Protein AF-A0A8T2NCY7-F1 (afdb_monomer)

Foldseek 3Di:
DPPPVPPPPDDWFDKDWPDWDDDDDDDPVDDDDIDTDIDTVVRDDDDDDDPDDPPPDPPPDDPPPDD

Organism: NCBI:txid121402

Sequence (67 aa):
MQKEIYKTELIPMPARIVNISQDVSVNEGGTVNLFCLAVGRPEPSVTWKNFKCERKSSLLQQPLAVS

InterPro domains:
  IPR007110 Immunoglobulin-like domain [PS50835] (14-48)
  IPR013098 Immunoglobulin I-set [PF07679] (16-50)
  IPR013783 Immunoglobulin-like fold [G3DSA:2.60.40.10] (11-67)
  IPR036179 Immunoglobulin-like domain superfamily [SSF48726] (11-50)

Solvent-accessible surface area (backbone atoms only — not comparable to full-atom values): 5034 Å² total; per-residue (Å²): 141,77,82,67,84,76,64,74,79,70,79,73,38,74,72,42,80,79,48,62,62,72,94,77,91,74,59,90,96,57,88,84,89,80,55,76,44,66,46,34,42,71,77,61,87,88,80,90,77,85,83,74,70,91,68,70,70,88,86,72,81,79,82,80,83,76,130

Radius of gyration: 24.01 Å; Cα contacts (8 Å, |Δi|>4): 42; chains: 1; bounding box: 49×33×72 Å

Structure (mmCIF, N/CA/C/O backbone):
data_AF-A0A8T2NCY7-F1
#
_entry.id   AF-A0A8T2NCY7-F1
#
loop_
_atom_site.group_PDB
_atom_site.id
_atom_site.type_symbol
_atom_site.label_atom_id
_atom_site.label_alt_id
_atom_site.label_comp_id
_atom_site.label_asym_id
_atom_site.label_entity_id
_atom_site.label_seq_id
_atom_site.pdbx_PDB_ins_code
_atom_site.Cartn_x
_atom_site.Cartn_y
_atom_site.Cartn_z
_atom_site.occupancy
_atom_site.B_iso_or_equiv
_atom_site.auth_seq_id
_atom_site.auth_comp_id
_atom_site.auth_asym_id
_atom_site.auth_atom_id
_atom_site.pdbx_PDB_model_num
ATOM 1 N N . MET A 1 1 ? 27.446 -13.510 -32.985 1.00 53.75 1 MET A N 1
ATOM 2 C CA . MET A 1 1 ? 26.750 -12.298 -32.499 1.00 53.75 1 MET A CA 1
ATOM 3 C C . MET A 1 1 ? 25.244 -12.560 -32.521 1.00 53.75 1 MET A C 1
ATOM 5 O O . MET A 1 1 ? 24.507 -11.908 -33.238 1.00 53.75 1 MET A O 1
ATOM 9 N N . GLN A 1 2 ? 24.787 -13.570 -31.769 1.00 49.94 2 GLN A N 1
ATOM 10 C CA . GLN A 1 2 ? 23.419 -14.120 -31.861 1.00 49.94 2 GLN A CA 1
ATOM 11 C C . GLN A 1 2 ? 22.595 -13.882 -30.584 1.00 49.94 2 GLN A C 1
ATOM 13 O O . GLN A 1 2 ? 21.615 -14.572 -30.334 1.00 49.94 2 GLN A O 1
ATOM 18 N N . LYS A 1 3 ? 22.998 -12.912 -29.754 1.00 56.38 3 LYS A N 1
ATOM 19 C CA . LYS A 1 3 ? 22.352 -12.635 -28.460 1.00 56.38 3 LYS A CA 1
ATOM 20 C C . LYS A 1 3 ? 21.145 -11.697 -28.566 1.00 56.38 3 LYS A C 1
ATOM 22 O O . LYS A 1 3 ? 20.420 -11.503 -27.602 1.00 56.38 3 LYS A O 1
ATOM 27 N N . GLU A 1 4 ? 20.963 -11.077 -29.727 1.00 54.56 4 GLU A N 1
ATOM 28 C CA . GLU A 1 4 ? 20.037 -9.951 -29.890 1.00 54.56 4 GLU A CA 1
ATOM 29 C C . GLU A 1 4 ? 18.772 -10.334 -30.669 1.00 54.56 4 GLU A C 1
ATOM 31 O O . GLU A 1 4 ? 17.765 -9.647 -30.570 1.00 54.56 4 GLU A O 1
ATOM 36 N N . ILE A 1 5 ? 18.776 -11.484 -31.359 1.00 61.97 5 ILE A N 1
ATOM 37 C CA . ILE A 1 5 ? 17.638 -11.974 -32.161 1.00 61.97 5 ILE A CA 1
ATOM 38 C C . ILE A 1 5 ? 16.509 -12.538 -31.271 1.00 61.97 5 ILE A C 1
ATOM 40 O O . ILE A 1 5 ? 15.361 -12.582 -31.695 1.00 61.97 5 ILE A O 1
ATOM 44 N N . TYR A 1 6 ? 16.792 -12.921 -30.018 1.00 59.41 6 TYR A N 1
ATOM 45 C CA . TYR A 1 6 ? 15.777 -13.422 -29.074 1.00 59.41 6 TYR A CA 1
ATOM 46 C C . TYR A 1 6 ? 15.190 -12.348 -28.153 1.00 59.41 6 TYR A C 1
ATOM 48 O O . TYR A 1 6 ? 14.387 -12.670 -27.273 1.00 59.41 6 TYR A O 1
ATOM 56 N N . LYS A 1 7 ? 15.590 -11.080 -28.293 1.00 57.41 7 LYS A N 1
ATOM 57 C CA . LYS A 1 7 ? 15.065 -10.024 -27.430 1.00 57.41 7 LYS A CA 1
ATOM 58 C C . LYS A 1 7 ? 13.716 -9.562 -27.972 1.00 57.41 7 LYS A C 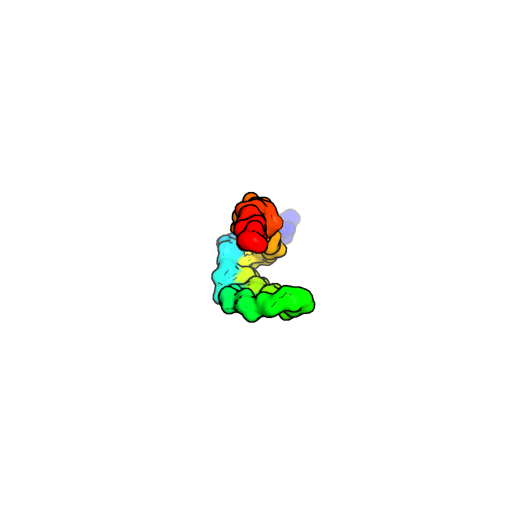1
ATOM 60 O O . LYS A 1 7 ? 13.598 -8.485 -28.540 1.00 57.41 7 LYS A O 1
ATOM 65 N N . THR A 1 8 ? 12.695 -10.399 -27.808 1.00 60.22 8 THR A N 1
ATOM 66 C CA . THR A 1 8 ? 11.304 -9.962 -27.910 1.00 60.22 8 THR A CA 1
ATOM 67 C C . THR A 1 8 ? 11.133 -8.851 -26.879 1.00 60.22 8 THR A C 1
ATOM 69 O O . THR A 1 8 ? 11.052 -9.131 -25.682 1.00 60.22 8 THR A O 1
ATOM 72 N N . GLU A 1 9 ? 11.155 -7.589 -27.307 1.00 62.91 9 GLU A N 1
ATOM 73 C CA . GLU A 1 9 ? 10.742 -6.480 -26.453 1.00 62.91 9 GLU A CA 1
ATOM 74 C C . GLU A 1 9 ? 9.265 -6.695 -26.133 1.00 62.91 9 GLU A C 1
ATOM 76 O O . GLU A 1 9 ? 8.366 -6.429 -26.928 1.00 62.91 9 GLU A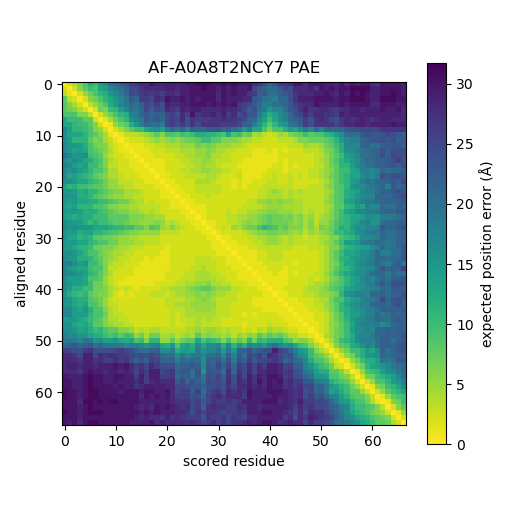 O 1
ATOM 81 N N . LEU A 1 10 ? 9.016 -7.286 -24.967 1.00 76.31 10 LEU A N 1
ATOM 82 C CA . LEU A 1 10 ? 7.683 -7.406 -24.413 1.00 76.31 10 LEU A CA 1
ATOM 83 C C . LEU A 1 10 ? 7.169 -5.984 -24.200 1.00 76.31 10 LEU A C 1
ATOM 85 O O . LEU A 1 10 ? 7.744 -5.247 -23.400 1.00 76.31 10 LEU A O 1
ATOM 89 N N . ILE A 1 11 ? 6.103 -5.612 -24.913 1.00 86.75 11 ILE A N 1
ATOM 90 C CA . ILE A 1 11 ? 5.444 -4.312 -24.752 1.00 86.75 11 ILE A CA 1
ATOM 91 C C . ILE A 1 11 ? 5.146 -4.118 -23.253 1.00 86.75 11 ILE A C 1
ATOM 93 O O . ILE A 1 11 ? 4.420 -4.944 -22.679 1.00 86.75 11 ILE A O 1
ATOM 97 N N . PRO A 1 12 ? 5.715 -3.084 -22.599 1.00 89.88 12 PRO A N 1
ATOM 98 C CA . PRO A 1 12 ? 5.494 -2.847 -21.182 1.00 89.88 12 PRO A CA 1
ATOM 99 C C . PRO A 1 12 ? 4.014 -2.629 -20.897 1.00 89.88 12 PRO A C 1
ATOM 101 O O . PRO A 1 12 ? 3.325 -1.904 -21.617 1.00 89.88 12 PRO A O 1
ATOM 104 N N . MET A 1 13 ? 3.530 -3.251 -19.827 1.00 92.62 13 MET A N 1
ATOM 105 C CA . MET A 1 13 ? 2.152 -3.090 -19.381 1.00 92.62 13 MET A CA 1
ATOM 106 C C . MET A 1 13 ? 2.167 -2.294 -18.078 1.00 92.62 13 MET A C 1
ATOM 108 O O . MET A 1 13 ? 2.793 -2.748 -17.116 1.00 92.62 13 MET A O 1
ATOM 112 N N . PRO A 1 14 ? 1.493 -1.134 -18.013 1.00 95.31 14 PRO A N 1
ATOM 113 C CA . PRO A 1 14 ? 1.468 -0.338 -16.796 1.00 95.31 14 PRO A CA 1
ATOM 114 C C . PRO A 1 14 ? 0.821 -1.118 -15.650 1.00 95.31 14 PRO A C 1
ATOM 116 O O . PRO A 1 14 ? -0.056 -1.959 -15.863 1.00 95.31 14 PRO A O 1
ATOM 119 N N . ALA A 1 15 ? 1.248 -0.810 -14.427 1.00 96.56 15 ALA A N 1
ATOM 120 C CA . ALA A 1 15 ? 0.660 -1.387 -13.232 1.00 96.56 15 ALA A CA 1
ATOM 121 C C . ALA A 1 15 ? -0.804 -0.944 -13.084 1.00 96.56 15 ALA A C 1
ATOM 123 O O . ALA A 1 15 ? -1.117 0.246 -13.161 1.00 96.56 15 ALA A O 1
ATOM 124 N N . ARG A 1 16 ? -1.699 -1.898 -12.834 1.00 97.12 16 ARG A N 1
ATOM 125 C CA . ARG A 1 16 ? -3.114 -1.649 -12.547 1.00 97.12 16 ARG A CA 1
ATOM 126 C C . ARG A 1 16 ? -3.584 -2.538 -11.407 1.00 97.12 16 ARG A C 1
ATOM 128 O O . ARG A 1 16 ? -3.366 -3.746 -11.442 1.00 97.12 16 ARG A O 1
ATOM 135 N N . ILE A 1 17 ? -4.290 -1.948 -10.447 1.00 97.12 17 ILE A N 1
ATOM 136 C CA . ILE A 1 17 ? -5.026 -2.690 -9.419 1.00 97.12 17 ILE A CA 1
ATOM 137 C C . ILE A 1 17 ? -6.282 -3.263 -10.077 1.00 97.12 17 ILE A C 1
ATOM 139 O O . ILE A 1 17 ? -7.077 -2.518 -10.647 1.00 97.12 17 ILE A O 1
ATOM 143 N N . VAL A 1 18 ? -6.432 -4.583 -10.043 1.00 97.69 18 VAL A N 1
ATOM 144 C CA . VAL A 1 18 ? -7.574 -5.289 -10.651 1.00 97.69 18 VAL A CA 1
ATOM 145 C C . VAL A 1 18 ? -8.592 -5.737 -9.614 1.00 97.69 18 VAL A C 1
ATOM 147 O O . VAL A 1 18 ? -9.773 -5.827 -9.927 1.00 97.69 18 VAL A O 1
ATOM 150 N N . ASN A 1 19 ? -8.148 -6.015 -8.390 1.00 97.00 19 ASN A N 1
ATOM 151 C CA . ASN A 1 19 ? -9.026 -6.372 -7.289 1.00 97.00 19 ASN A CA 1
ATOM 152 C C . ASN A 1 19 ? -8.365 -5.978 -5.968 1.00 97.00 19 ASN A C 1
ATOM 154 O O . ASN A 1 19 ? -7.160 -6.151 -5.802 1.00 97.00 19 ASN A O 1
ATOM 158 N N . ILE A 1 20 ? -9.137 -5.444 -5.037 1.00 96.38 20 ILE A N 1
ATOM 159 C CA . ILE 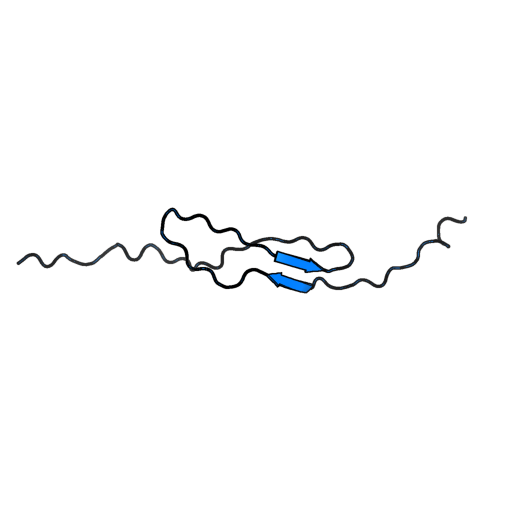A 1 20 ? -8.656 -5.007 -3.730 1.00 96.38 20 ILE A CA 1
ATOM 160 C C . ILE A 1 20 ? -9.778 -5.187 -2.715 1.00 96.38 20 ILE A C 1
ATOM 162 O O . ILE A 1 20 ? -10.957 -5.141 -3.074 1.00 96.38 20 ILE A O 1
ATOM 166 N N . SER A 1 21 ? -9.414 -5.399 -1.452 1.00 95.19 21 SER A N 1
ATOM 167 C CA . SER A 1 21 ? -10.380 -5.395 -0.357 1.00 95.19 21 SER A CA 1
ATOM 168 C C . SER A 1 21 ? -11.236 -4.129 -0.375 1.00 95.19 21 SER A C 1
ATOM 170 O O . SER A 1 21 ? -10.724 -3.024 -0.546 1.00 95.19 21 SER A O 1
ATOM 172 N N . GLN A 1 22 ? -12.540 -4.308 -0.171 1.00 93.00 22 GLN A N 1
ATOM 173 C CA . GLN A 1 22 ? -13.461 -3.209 0.098 1.00 93.00 22 GLN A CA 1
ATOM 174 C C . GLN A 1 22 ? -13.274 -2.686 1.526 1.00 93.00 22 GLN A C 1
ATOM 176 O O . GLN A 1 22 ? -12.499 -3.239 2.309 1.00 93.00 22 GLN A O 1
ATOM 181 N N . ASP A 1 23 ? -14.012 -1.636 1.869 1.00 90.94 23 ASP A N 1
ATOM 182 C CA . ASP A 1 23 ? -14.027 -1.100 3.223 1.00 90.94 23 ASP A CA 1
ATOM 183 C C . ASP A 1 23 ? -14.534 -2.153 4.215 1.00 90.94 23 ASP A C 1
ATOM 185 O O . ASP A 1 23 ? -15.608 -2.735 4.052 1.00 90.94 23 ASP A O 1
ATOM 189 N N . VAL A 1 24 ? -13.752 -2.387 5.269 1.00 89.31 24 VAL A N 1
ATOM 190 C CA . VAL A 1 24 ? -14.088 -3.323 6.345 1.00 89.31 2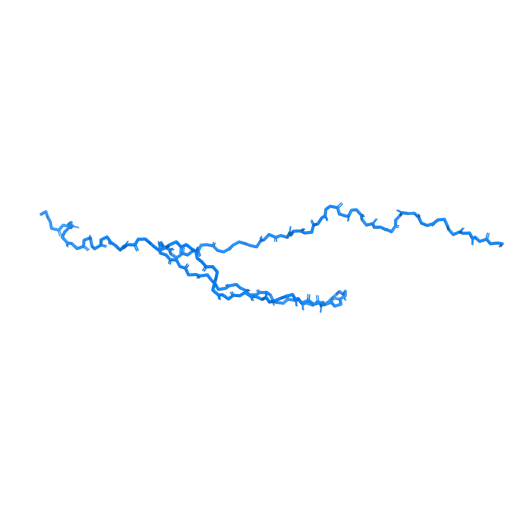4 VAL A CA 1
ATOM 191 C C . VAL A 1 24 ? -14.086 -2.574 7.671 1.00 89.31 24 VAL A C 1
ATOM 193 O O . VAL A 1 24 ? -13.119 -1.895 8.014 1.00 89.31 24 VAL A O 1
ATOM 196 N N . SER A 1 25 ? -15.168 -2.724 8.436 1.00 91.69 25 SER A N 1
ATOM 197 C CA . SER A 1 25 ? -15.248 -2.253 9.820 1.00 91.69 25 SER A CA 1
ATOM 198 C C . SER A 1 25 ? -14.939 -3.410 10.760 1.00 91.69 25 SER A C 1
ATOM 200 O O . SER A 1 25 ? -15.590 -4.450 10.703 1.00 91.69 25 SER A O 1
ATOM 202 N N . VAL A 1 26 ? -13.942 -3.228 11.622 1.00 91.56 26 VAL A N 1
ATOM 203 C CA . VAL A 1 26 ? -13.586 -4.188 12.671 1.00 91.56 26 VAL 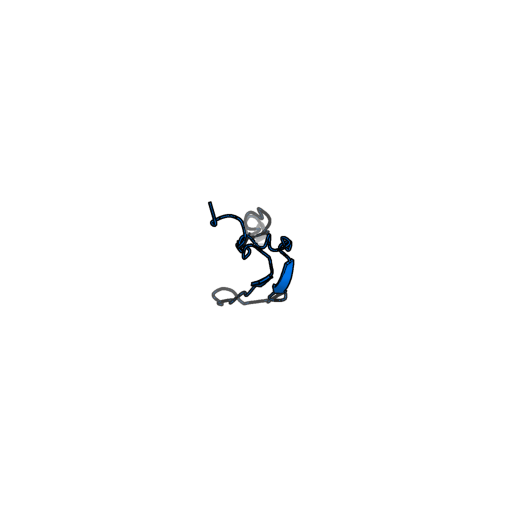A CA 1
ATOM 204 C C . VAL A 1 26 ? -13.629 -3.506 14.029 1.00 91.56 26 VAL A C 1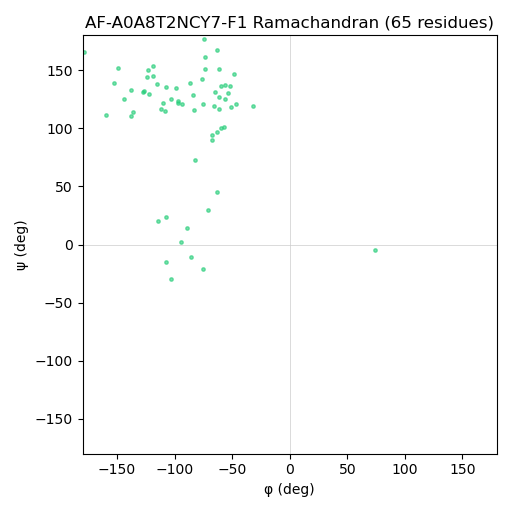
ATOM 206 O O . VAL A 1 26 ? -13.380 -2.305 14.141 1.00 91.56 26 VAL A O 1
ATOM 209 N N . ASN A 1 27 ? -13.941 -4.283 15.061 1.00 92.88 27 ASN A N 1
ATOM 210 C CA . ASN A 1 27 ? -13.926 -3.802 16.437 1.00 92.88 27 ASN A CA 1
ATOM 211 C C . ASN A 1 27 ? -12.488 -3.636 16.944 1.00 92.88 27 ASN A C 1
ATOM 213 O O . ASN A 1 27 ? -11.546 -4.217 16.399 1.00 92.88 27 ASN A O 1
ATOM 217 N N . GLU A 1 28 ? -12.326 -2.858 18.012 1.00 90.56 28 GLU A N 1
ATOM 218 C CA . GLU A 1 28 ? -11.043 -2.712 18.697 1.00 90.56 28 GLU A CA 1
ATOM 219 C C . GLU A 1 28 ? -10.496 -4.077 19.148 1.00 90.56 28 GLU A C 1
ATOM 221 O O . GLU A 1 28 ? -11.243 -4.942 19.605 1.00 90.56 28 GLU A O 1
ATOM 226 N N . GLY A 1 29 ? -9.191 -4.293 18.952 1.00 91.38 29 GLY A N 1
ATOM 227 C CA . GLY A 1 29 ? -8.539 -5.589 19.176 1.00 91.38 29 GLY A CA 1
ATOM 228 C C . GLY A 1 29 ? -8.840 -6.652 18.108 1.00 91.38 29 GLY A C 1
ATOM 229 O O . GLY A 1 29 ? -8.257 -7.734 18.142 1.00 91.38 29 GLY A O 1
ATOM 230 N N . GLY A 1 30 ? -9.712 -6.356 17.140 1.00 92.19 30 GLY A N 1
ATOM 231 C CA . GLY A 1 30 ? -10.002 -7.219 15.999 1.00 92.19 30 GLY A CA 1
ATOM 232 C C . GLY A 1 30 ? -8.869 -7.246 14.969 1.00 92.19 30 GLY A C 1
ATOM 233 O O . GLY A 1 30 ? -8.137 -6.273 14.789 1.00 92.19 30 GLY A O 1
ATOM 234 N N . THR A 1 31 ? -8.742 -8.366 14.254 1.00 91.50 31 THR A N 1
ATOM 235 C CA . THR A 1 31 ? -7.781 -8.521 13.149 1.00 91.50 31 THR A CA 1
ATOM 236 C C . THR A 1 31 ? -8.481 -8.320 11.810 1.00 91.50 31 THR A C 1
ATOM 238 O O . THR A 1 31 ? -9.546 -8.887 11.575 1.00 91.50 31 THR A O 1
ATOM 241 N N . VAL A 1 32 ? -7.863 -7.548 10.915 1.00 91.94 32 VAL A N 1
ATOM 242 C CA . VAL A 1 32 ? -8.310 -7.381 9.527 1.00 91.94 32 VAL A CA 1
ATOM 243 C C . VAL A 1 32 ? -7.257 -7.951 8.582 1.00 91.94 32 VAL A C 1
ATOM 245 O O . VAL A 1 32 ? -6.061 -7.748 8.785 1.00 91.94 32 VAL A O 1
ATOM 248 N N . ASN A 1 33 ? -7.700 -8.662 7.547 1.00 93.12 33 ASN A N 1
ATOM 249 C CA . ASN A 1 33 ? -6.841 -9.139 6.469 1.00 93.12 33 ASN A CA 1
ATOM 250 C C . ASN A 1 33 ? -7.215 -8.394 5.182 1.00 93.12 33 ASN A C 1
ATOM 252 O O . ASN A 1 33 ? -8.351 -8.491 4.720 1.00 93.12 33 ASN A O 1
ATOM 256 N N . LEU A 1 34 ? -6.271 -7.621 4.646 1.00 93.25 34 LEU A N 1
ATOM 257 C CA . LEU A 1 34 ? -6.444 -6.839 3.425 1.00 93.25 34 LEU A CA 1
ATOM 258 C C . LEU A 1 34 ? -5.643 -7.482 2.294 1.00 93.25 34 LEU A C 1
ATOM 260 O O . LEU A 1 34 ? -4.474 -7.823 2.470 1.00 93.25 34 LEU A O 1
ATOM 264 N N . PHE A 1 35 ? -6.252 -7.593 1.118 1.00 95.06 35 PHE A N 1
ATOM 265 C CA . PHE A 1 35 ? -5.603 -8.098 -0.085 1.00 95.06 35 PHE A CA 1
ATOM 266 C C . PHE A 1 35 ? -5.590 -7.029 -1.180 1.00 95.06 35 PHE A C 1
ATOM 268 O O . PHE A 1 35 ? -6.461 -6.160 -1.239 1.00 95.06 35 PHE A O 1
ATOM 275 N N . CYS A 1 36 ? -4.607 -7.119 -2.073 1.00 95.69 36 CYS A N 1
ATOM 276 C CA . CYS A 1 36 ? -4.506 -6.300 -3.274 1.00 95.69 36 CYS A CA 1
ATOM 277 C C . CYS A 1 36 ? -3.926 -7.154 -4.403 1.00 95.69 36 CYS A C 1
ATOM 279 O O . CYS A 1 36 ? -2.864 -7.756 -4.251 1.00 95.69 36 CYS A O 1
ATOM 281 N N . LEU A 1 37 ? -4.635 -7.208 -5.526 1.00 96.62 37 LEU A N 1
ATOM 282 C CA . LEU A 1 37 ? -4.214 -7.857 -6.756 1.00 96.62 37 LEU A CA 1
ATOM 283 C C . LEU A 1 37 ? -3.886 -6.772 -7.782 1.00 96.62 37 LEU A C 1
ATOM 285 O O . LEU A 1 37 ? -4.768 -6.029 -8.223 1.00 96.62 37 LEU A O 1
ATOM 289 N N . ALA A 1 38 ? -2.615 -6.701 -8.169 1.00 97.25 38 ALA A N 1
ATOM 290 C CA . ALA A 1 38 ? -2.111 -5.792 -9.189 1.00 97.25 38 ALA A CA 1
ATOM 291 C C . ALA A 1 38 ? -1.499 -6.578 -10.353 1.00 97.25 38 ALA A C 1
ATOM 293 O O . ALA A 1 38 ? -0.888 -7.624 -10.156 1.00 97.25 38 ALA A O 1
ATOM 294 N N . VAL A 1 39 ? -1.659 -6.067 -11.572 1.00 96.69 39 VAL A N 1
ATOM 295 C CA . VAL A 1 39 ? -1.094 -6.653 -12.796 1.00 96.69 39 VAL A CA 1
ATOM 296 C C . VAL A 1 39 ? -0.236 -5.620 -13.515 1.00 96.69 39 VAL A C 1
ATOM 298 O O . VAL A 1 39 ? -0.570 -4.439 -13.511 1.00 96.69 39 VAL A O 1
ATOM 301 N N . GLY A 1 40 ? 0.861 -6.048 -14.134 1.00 95.31 40 GLY A N 1
ATOM 302 C CA . GLY A 1 40 ? 1.810 -5.176 -14.832 1.00 95.31 40 GLY A CA 1
ATOM 303 C C . GLY A 1 40 ? 2.945 -5.982 -15.461 1.00 95.31 40 GLY A C 1
ATOM 304 O O . GLY A 1 40 ? 3.100 -7.169 -15.165 1.00 95.31 40 GLY A O 1
ATOM 305 N N . ARG A 1 41 ? 3.706 -5.356 -16.365 1.00 93.25 41 ARG A N 1
ATOM 306 C CA . ARG A 1 41 ? 4.956 -5.901 -16.918 1.00 93.25 41 ARG A CA 1
ATOM 307 C C . ARG A 1 41 ? 6.017 -4.791 -16.956 1.00 93.25 41 ARG A C 1
ATOM 309 O O . ARG A 1 41 ? 5.831 -3.852 -17.732 1.00 93.25 41 ARG A O 1
ATOM 316 N N . PRO A 1 42 ? 7.111 -4.891 -16.175 1.00 92.88 42 PRO A N 1
ATOM 317 C CA . PRO A 1 42 ? 7.437 -5.981 -15.246 1.00 92.88 42 PRO A CA 1
ATOM 318 C C . PRO A 1 42 ? 6.414 -6.104 -14.106 1.00 92.88 42 PRO A C 1
ATOM 320 O O . PRO A 1 42 ? 5.555 -5.241 -13.934 1.00 92.88 42 PRO A O 1
ATOM 323 N N . GLU A 1 43 ? 6.472 -7.215 -13.377 1.00 94.31 43 GLU A N 1
ATOM 324 C CA . GLU A 1 43 ? 5.548 -7.487 -12.277 1.00 94.31 43 GLU A CA 1
ATOM 325 C C . GLU A 1 43 ? 5.542 -6.326 -11.261 1.00 94.31 43 GLU A C 1
ATOM 327 O O . GLU A 1 43 ? 6.613 -5.839 -10.885 1.00 94.31 43 GLU A O 1
ATOM 332 N N . PRO A 1 44 ? 4.362 -5.816 -10.863 1.00 96.38 44 PRO A N 1
ATOM 333 C CA . PRO A 1 44 ? 4.276 -4.617 -10.042 1.00 96.38 44 PRO A CA 1
ATOM 334 C C . PRO A 1 44 ? 4.619 -4.893 -8.575 1.00 96.38 44 PRO A C 1
ATOM 336 O O . PRO A 1 44 ? 4.185 -5.884 -7.994 1.00 96.38 44 PRO A O 1
ATOM 339 N N . SER A 1 45 ? 5.304 -3.944 -7.936 1.00 96.06 45 SER A N 1
ATOM 340 C CA . SER A 1 45 ? 5.493 -3.934 -6.482 1.00 96.06 45 SER A CA 1
ATOM 341 C C . SER A 1 45 ? 4.290 -3.299 -5.785 1.00 96.06 45 SER A C 1
ATOM 343 O O . SER A 1 45 ? 3.894 -2.179 -6.114 1.00 96.06 45 SER A O 1
ATOM 345 N N . VAL A 1 46 ? 3.726 -3.989 -4.793 1.00 94.31 46 VAL A N 1
ATOM 346 C CA . VAL A 1 46 ? 2.576 -3.508 -4.014 1.00 94.31 46 VAL A CA 1
ATOM 347 C C . VAL A 1 46 ? 3.042 -3.012 -2.647 1.00 94.31 46 VAL A C 1
ATOM 349 O O . VAL A 1 46 ? 3.653 -3.758 -1.886 1.00 94.31 46 VAL A O 1
ATOM 352 N N . THR A 1 47 ? 2.704 -1.764 -2.314 1.00 94.38 47 THR A N 1
ATOM 353 C CA . THR A 1 47 ? 2.998 -1.155 -1.008 1.00 94.38 47 THR A CA 1
ATOM 354 C C . THR A 1 47 ? 1.722 -0.598 -0.396 1.00 94.38 47 THR A C 1
ATOM 356 O O . THR A 1 47 ? 0.986 0.143 -1.047 1.00 94.38 47 THR A O 1
ATOM 359 N N . TRP A 1 48 ? 1.487 -0.902 0.878 1.00 91.12 48 TRP A N 1
ATOM 360 C CA . TRP A 1 48 ? 0.370 -0.348 1.638 1.00 91.12 48 TRP A CA 1
ATOM 361 C C . TRP A 1 48 ? 0.747 0.987 2.277 1.00 91.12 48 TRP A C 1
ATOM 363 O O . TRP A 1 48 ? 1.844 1.149 2.813 1.00 91.12 48 TRP A O 1
ATOM 373 N N . LYS A 1 49 ? -0.181 1.945 2.247 1.00 87.19 49 LYS A N 1
ATOM 374 C CA . LYS A 1 49 ? -0.063 3.220 2.959 1.00 87.19 49 LYS A CA 1
ATOM 375 C C . LYS A 1 49 ? -1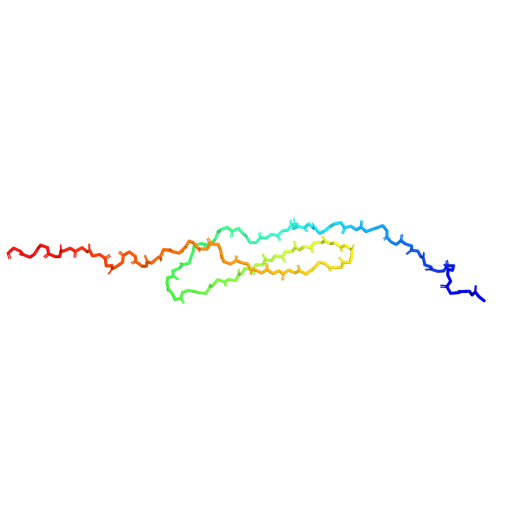.304 3.432 3.807 1.00 87.19 49 LYS A C 1
ATOM 377 O O . LYS A 1 49 ? -2.424 3.283 3.329 1.00 87.19 49 LYS A O 1
ATOM 382 N N . ASN A 1 50 ? -1.089 3.779 5.068 1.00 84.38 50 ASN A N 1
ATOM 383 C CA . ASN A 1 50 ? -2.171 4.154 5.957 1.00 84.38 50 ASN A CA 1
ATOM 384 C C . ASN A 1 50 ? -2.506 5.631 5.722 1.00 84.38 50 ASN A C 1
ATOM 386 O O . ASN A 1 50 ? -1.673 6.496 5.974 1.00 84.38 50 ASN A O 1
ATOM 390 N N . PHE A 1 51 ? -3.718 5.907 5.244 1.00 70.62 51 PHE A N 1
ATOM 391 C CA . PHE A 1 51 ? -4.202 7.270 5.010 1.00 70.62 51 PHE A CA 1
ATOM 392 C C . PHE A 1 51 ? -4.895 7.882 6.234 1.00 70.62 51 PHE A C 1
ATOM 394 O O . PHE A 1 51 ? -5.578 8.900 6.107 1.00 70.62 51 PHE A O 1
ATOM 401 N N . LYS A 1 52 ? -4.756 7.288 7.430 1.00 72.00 52 LYS A N 1
ATOM 402 C CA . LYS A 1 52 ? -5.278 7.917 8.643 1.00 72.00 52 LYS A CA 1
ATOM 403 C C . LYS A 1 52 ? -4.678 9.313 8.798 1.00 72.00 52 LYS A C 1
ATOM 405 O O . LYS A 1 52 ? -3.469 9.506 8.830 1.00 72.00 52 LYS A O 1
ATOM 410 N N . CYS A 1 53 ? -5.597 10.263 8.920 1.00 53.19 53 CYS A N 1
ATOM 411 C CA . CYS A 1 53 ? -5.370 11.612 9.398 1.00 53.19 53 CYS A CA 1
ATOM 412 C C . CYS A 1 53 ? -4.552 11.579 10.699 1.00 53.19 53 CYS A C 1
ATOM 414 O O . CYS A 1 53 ? -4.759 10.688 11.530 1.00 53.19 53 CYS A O 1
ATOM 416 N N . GLU A 1 54 ? -3.700 12.584 10.904 1.00 53.78 54 GLU A N 1
ATOM 417 C CA . GLU A 1 54 ? -3.056 12.935 12.178 1.00 53.78 54 GLU A CA 1
ATOM 418 C C . GLU A 1 54 ? -4.088 13.361 13.242 1.00 53.78 54 GLU A C 1
ATOM 420 O O . GLU A 1 54 ? -3.934 14.369 13.933 1.00 53.78 54 GLU A O 1
ATOM 425 N N . ARG A 1 55 ? -5.189 12.618 13.392 1.00 51.44 55 ARG A N 1
ATOM 426 C CA . ARG A 1 55 ? -6.115 12.794 14.501 1.00 51.44 55 ARG A CA 1
ATOM 427 C C . ARG A 1 55 ? -5.378 12.366 15.759 1.00 51.44 55 ARG A C 1
ATOM 429 O O . ARG A 1 55 ? -5.425 11.201 16.153 1.00 51.44 55 ARG A O 1
ATOM 436 N N . LYS A 1 56 ? -4.696 13.328 16.389 1.00 50.94 56 LYS A N 1
ATOM 437 C CA . LYS A 1 56 ? -4.424 13.285 17.823 1.00 50.94 56 LYS A CA 1
ATOM 438 C C . LYS A 1 56 ? -5.746 12.910 18.479 1.00 50.94 56 LYS A C 1
ATOM 440 O O . LYS A 1 56 ? -6.760 13.557 18.229 1.00 50.94 56 LYS A O 1
ATOM 445 N N . SER A 1 57 ? -5.715 11.797 19.201 1.00 45.59 57 SER A N 1
ATOM 446 C CA . SER A 1 57 ? -6.826 11.242 19.962 1.00 45.59 57 SER A CA 1
ATOM 447 C C . SER A 1 57 ? -7.740 12.348 20.496 1.00 45.59 57 SER A C 1
ATOM 449 O O . SER A 1 57 ? -7.306 13.192 21.276 1.00 45.59 57 SER A O 1
ATOM 451 N N . SER A 1 58 ? -9.007 12.342 20.091 1.00 49.50 58 SER A N 1
ATOM 452 C CA . SER A 1 58 ? -10.061 13.221 20.605 1.00 49.50 58 SER A CA 1
ATOM 453 C C . SER A 1 58 ? -10.485 12.862 22.045 1.00 49.50 58 SER A C 1
ATOM 455 O O . SER A 1 58 ? -11.636 13.064 22.416 1.00 49.50 58 SER A O 1
ATOM 457 N N . LEU A 1 59 ? -9.571 12.313 22.859 1.00 51.44 59 LEU A N 1
ATOM 458 C CA . LEU A 1 59 ? -9.779 11.948 24.268 1.00 51.44 59 LEU A CA 1
ATOM 459 C C . LEU A 1 59 ? -9.067 12.894 25.255 1.00 51.44 59 LEU A C 1
ATOM 461 O O . LEU A 1 59 ? -8.798 12.526 26.392 1.00 51.44 59 LEU A O 1
ATOM 465 N N . LEU A 1 60 ? -8.784 14.126 24.840 1.00 51.66 60 LEU A N 1
ATOM 466 C CA . LEU A 1 60 ? -8.501 15.278 25.706 1.00 51.66 60 LEU A CA 1
ATOM 467 C C . LEU A 1 60 ? -9.269 16.432 25.032 1.00 51.66 60 LEU A C 1
ATOM 469 O O . LEU A 1 60 ? -8.960 16.750 23.892 1.00 51.66 60 LEU A O 1
ATOM 473 N N . GLN A 1 61 ? -10.353 17.036 25.522 1.00 46.97 61 GLN A N 1
ATOM 474 C CA . GLN A 1 61 ? -10.749 17.407 26.872 1.00 46.97 61 GLN A CA 1
ATOM 475 C C . GLN A 1 61 ? -12.287 17.585 26.861 1.00 46.97 61 GLN A C 1
ATOM 477 O O . GLN A 1 61 ? -12.793 18.518 26.242 1.00 46.97 61 GLN A O 1
ATOM 482 N N . GLN A 1 62 ? -13.050 16.715 27.519 1.00 48.47 62 GLN A N 1
ATOM 483 C CA . GLN A 1 62 ? -14.381 17.103 28.001 1.00 48.47 62 GLN A CA 1
ATOM 484 C C . GLN A 1 62 ? -14.192 17.488 29.471 1.00 48.47 62 GLN A C 1
ATOM 486 O O . GLN A 1 62 ? -13.687 16.653 30.225 1.00 48.47 62 GLN A O 1
ATOM 491 N N . PRO A 1 63 ? -14.517 18.716 29.915 1.00 47.06 63 PRO A N 1
ATOM 492 C CA . PRO A 1 63 ? -14.620 18.959 31.342 1.00 47.06 63 PRO A CA 1
ATOM 493 C C . PRO A 1 63 ? -15.804 18.134 31.850 1.00 47.06 63 PRO A C 1
ATOM 495 O O . PRO A 1 63 ? -16.935 18.317 31.404 1.00 47.06 63 PRO A O 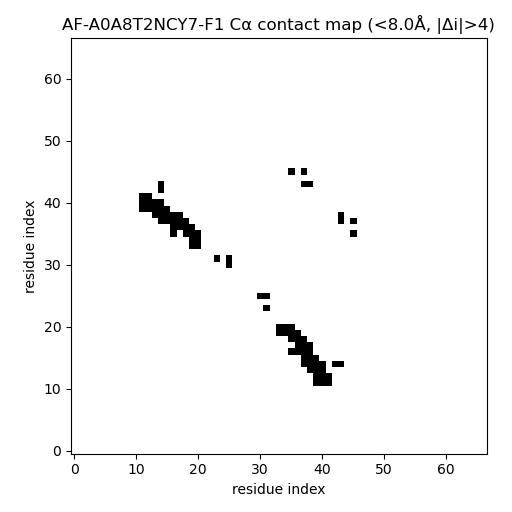1
ATOM 498 N N . LEU A 1 64 ? -15.538 17.204 32.766 1.00 39.81 64 LEU A N 1
ATOM 499 C CA . LEU A 1 64 ? -16.581 16.651 33.616 1.00 39.81 64 LEU A CA 1
ATOM 500 C C . LEU A 1 64 ? -17.172 17.833 34.392 1.00 39.81 64 LEU A C 1
ATOM 502 O O . LEU A 1 64 ? -16.571 18.315 35.350 1.00 39.81 64 LEU A O 1
ATOM 506 N N . ALA A 1 65 ? -18.325 18.334 33.955 1.00 46.06 65 ALA A N 1
ATOM 507 C CA . ALA A 1 65 ? -19.204 19.079 34.835 1.00 46.06 65 ALA A CA 1
ATOM 508 C C . ALA A 1 65 ? -19.725 18.065 35.859 1.00 46.06 65 ALA A C 1
ATOM 510 O O . ALA A 1 65 ? -20.654 17.309 35.580 1.00 46.06 65 ALA A O 1
ATOM 511 N N . VAL A 1 66 ? -19.057 17.984 37.007 1.00 44.62 66 VAL A N 1
ATOM 512 C CA . VAL A 1 66 ? -19.622 17.344 38.193 1.00 44.62 66 VAL A CA 1
ATOM 513 C C . VAL A 1 66 ? -20.279 18.456 38.995 1.00 44.62 66 VAL A C 1
ATOM 515 O O . VAL A 1 66 ? -19.638 19.463 39.299 1.00 44.62 66 VAL A O 1
ATOM 518 N N . SER A 1 67 ? -21.581 18.287 39.214 1.00 39.72 67 SER A N 1
ATOM 519 C CA . SER A 1 67 ? -22.441 19.176 39.988 1.00 39.72 67 SER A CA 1
ATOM 520 C C . SER A 1 67 ? -22.327 18.924 41.485 1.00 39.72 67 SER A C 1
ATOM 522 O O . SER A 1 67 ? -21.871 17.823 41.868 1.00 39.72 67 SER A O 1
#

pLDDT: mean 77.49, std 20.32, range [39.72, 97.69]

Secondary structure (DSSP, 8-state):
--SSTT---PPPEEEEEEEE-------TT------EEEEEESPPPP-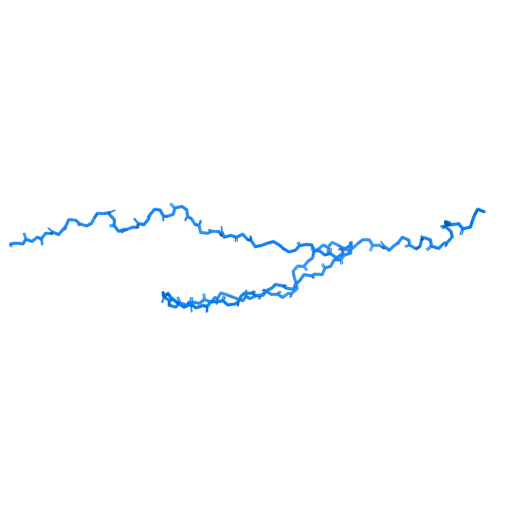----------S-S-------

Mean predicted aligned error: 13.08 Å